Protein AF-A0A6I2MFQ9-F1 (afdb_monomer)

Organism: NCBI:txid324768

Mean predicted aligned error: 12.95 Å

Foldseek 3Di:
DVVVVVVVVVVVVVVCVVPPPPVPVDQPWDKDKDFQCDQAKFAAKWKDKPQDRDTDHDHIAGHGRMDIDTGRDPDPPPADWIWIWIAGPVRDIDIDTHGDD

Radius of gyration: 22.69 Å; Cα contacts (8 Å, |Δi|>4): 139; chains: 1; bounding box: 72×24×42 Å

pLDDT: mean 74.27, std 13.86, range [37.78, 92.94]

Nearest PDB structures (foldseek):
  8dgg-assembly1_A  TM=3.949E-01  e=1.644E+00  Mus musculus
  2l3b-assembly1_A  TM=3.732E-01  e=1.249E+00  Bacteroides thetaiotaomicron
  7tze-assembly1_A  TM=4.651E-01  e=4.666E+00  Mus musculus
  7tze-assembly1_C  TM=4.074E-01  e=5.207E+00  Mus musculus
  9cym-assembly1_L  TM=3.777E-01  e=4.666E+00  Mus musculus

Secondary structure (DSSP, 8-state):
-HHHHHHHHHHHHHHHHHHS-GGGS---PEEEEEE--SSS-B--EEEEETTEEEEEEEPPB-TT-EEEEEE--SS--SSPPEEEEEE-TT--EEEEEE---

Sequence (101 aa):
MKKGFLNLLIAFLFMLLFFLPVKHFFSSGMKISVLNSTGREIRGLEITYYYNEEKILIPALKPNEEHEIRIVPDEDFSESSMQLVYTDQTGKMTGNDIRLL

Solvent-accessible surface area (backbone atoms only — not comparable to full-atom values): 6297 Å² total; per-residue (Å²): 115,70,68,64,53,50,52,51,54,52,51,51,51,53,52,50,63,71,68,50,79,67,81,75,78,75,75,85,49,46,79,46,74,49,68,30,87,46,98,52,73,45,53,63,37,34,41,36,37,87,94,44,90,64,72,47,76,45,73,73,30,45,54,73,32,71,48,80,47,76,47,66,70,97,59,90,78,81,87,63,68,50,45,41,35,40,32,43,80,84,67,55,72,50,77,46,81,46,75,76,129

Structure (mmCIF, N/CA/C/O backbone):
data_AF-A0A6I2MFQ9-F1
#
_entry.id   AF-A0A6I2MFQ9-F1
#
loop_
_atom_site.group_PDB
_atom_site.id
_atom_site.type_symbol
_atom_site.label_atom_id
_atom_site.label_alt_id
_atom_site.label_comp_id
_atom_site.label_asym_id
_atom_site.label_entity_id
_atom_site.label_seq_id
_atom_site.pdbx_PDB_ins_code
_atom_site.Cartn_x
_atom_site.Cartn_y
_atom_site.Cartn_z
_atom_site.occupancy
_atom_site.B_iso_or_equiv
_atom_site.auth_seq_id
_atom_site.auth_comp_id
_atom_site.auth_asym_id
_atom_site.auth_atom_id
_atom_site.pdbx_PDB_model_num
ATOM 1 N N . MET A 1 1 ? 52.277 -5.682 -24.794 1.00 55.25 1 MET A N 1
ATOM 2 C CA . MET A 1 1 ? 51.084 -6.565 -24.798 1.00 55.25 1 MET A CA 1
ATOM 3 C C . MET A 1 1 ? 50.104 -6.309 -23.647 1.00 55.25 1 MET A C 1
ATOM 5 O O . MET A 1 1 ? 48.911 -6.343 -23.898 1.00 55.25 1 MET A O 1
ATOM 9 N N . LYS A 1 2 ? 50.548 -5.986 -22.419 1.00 66.00 2 LYS A N 1
ATOM 10 C CA . LYS A 1 2 ? 49.643 -5.825 -21.254 1.00 66.00 2 LYS A CA 1
ATOM 11 C C . LYS A 1 2 ? 48.647 -4.649 -21.340 1.00 66.00 2 LYS A C 1
ATOM 13 O O . LYS A 1 2 ? 47.514 -4.790 -20.904 1.00 66.00 2 LYS A O 1
ATOM 18 N N . LYS A 1 3 ? 49.039 -3.512 -21.935 1.00 72.62 3 LYS A N 1
ATOM 19 C CA . LYS A 1 3 ? 48.187 -2.303 -22.020 1.00 72.62 3 LYS A CA 1
ATOM 20 C C . LYS A 1 3 ? 47.016 -2.443 -23.005 1.00 72.62 3 LYS A C 1
ATOM 22 O O . LYS A 1 3 ? 45.923 -1.982 -22.714 1.00 72.62 3 LYS A O 1
ATOM 27 N N . GLY A 1 4 ? 47.227 -3.118 -24.138 1.00 78.88 4 GLY A N 1
ATOM 28 C CA . GLY A 1 4 ? 46.163 -3.362 -25.122 1.00 78.88 4 GLY A CA 1
ATOM 29 C C . GLY A 1 4 ? 45.092 -4.316 -24.592 1.00 78.88 4 GLY A C 1
ATOM 30 O O . GLY A 1 4 ? 43.906 -4.063 -24.761 1.00 78.88 4 GLY A O 1
ATOM 31 N N . PHE A 1 5 ? 45.513 -5.357 -23.869 1.00 87.00 5 PHE A N 1
ATOM 32 C CA . PHE A 1 5 ? 44.595 -6.280 -23.203 1.00 87.00 5 PHE A CA 1
ATOM 33 C C . PHE A 1 5 ? 43.784 -5.590 -22.097 1.00 87.00 5 PHE A C 1
ATOM 35 O O . PHE A 1 5 ? 42.580 -5.801 -22.000 1.00 87.00 5 PHE A O 1
ATOM 42 N N . LEU A 1 6 ? 44.418 -4.707 -21.314 1.00 87.94 6 LEU A N 1
ATOM 43 C CA . LEU A 1 6 ? 43.737 -3.926 -20.278 1.00 87.94 6 LEU A CA 1
ATOM 44 C C . LEU A 1 6 ? 42.642 -3.023 -20.865 1.00 87.94 6 LEU A C 1
ATOM 46 O O . LEU A 1 6 ? 41.527 -3.008 -20.355 1.00 87.94 6 LEU A O 1
ATOM 50 N N . ASN A 1 7 ? 42.930 -2.324 -21.965 1.00 89.44 7 ASN A N 1
ATOM 51 C CA . ASN A 1 7 ? 41.947 -1.465 -22.630 1.00 89.44 7 ASN A CA 1
ATOM 52 C C . ASN A 1 7 ? 40.762 -2.268 -23.187 1.00 89.44 7 ASN A C 1
ATOM 54 O O . ASN A 1 7 ? 39.627 -1.803 -23.139 1.00 89.44 7 ASN A O 1
ATOM 58 N N . LEU A 1 8 ? 41.018 -3.482 -23.677 1.00 91.25 8 LEU A N 1
ATOM 59 C CA . LEU A 1 8 ? 39.982 -4.374 -24.194 1.00 91.25 8 LEU A CA 1
ATOM 60 C C . LEU A 1 8 ? 39.084 -4.906 -23.067 1.00 91.25 8 LEU A C 1
ATOM 62 O O . LEU A 1 8 ? 37.868 -4.971 -23.221 1.00 91.25 8 LEU A O 1
ATOM 66 N N . LEU A 1 9 ? 39.669 -5.194 -21.903 1.00 91.31 9 LEU A N 1
ATOM 67 C CA . LEU A 1 9 ? 38.941 -5.618 -20.707 1.00 91.31 9 LEU A CA 1
ATOM 68 C C . LEU A 1 9 ? 38.084 -4.481 -20.125 1.00 91.31 9 LEU A C 1
ATOM 70 O O . LEU A 1 9 ? 36.946 -4.710 -19.725 1.00 91.31 9 LEU A O 1
ATOM 74 N N . ILE A 1 10 ? 38.589 -3.244 -20.159 1.00 90.81 10 ILE A N 1
ATOM 75 C CA . ILE A 1 10 ? 37.830 -2.043 -19.777 1.00 90.81 10 ILE A CA 1
ATOM 76 C C . ILE A 1 10 ? 36.660 -1.805 -20.744 1.00 90.81 10 ILE A C 1
ATOM 78 O O . ILE A 1 10 ? 35.541 -1.562 -20.299 1.00 90.81 10 ILE A O 1
ATOM 82 N N . ALA A 1 11 ? 36.885 -1.914 -22.057 1.00 90.19 11 ALA A N 1
ATOM 83 C CA . ALA A 1 11 ? 35.825 -1.758 -23.054 1.00 90.19 11 ALA A CA 1
ATOM 84 C C . ALA A 1 11 ? 34.723 -2.819 -22.892 1.00 90.19 11 ALA A C 1
ATOM 86 O O . ALA A 1 11 ? 33.539 -2.494 -22.965 1.00 90.19 11 ALA A O 1
ATOM 87 N N . PHE A 1 12 ? 35.104 -4.066 -22.604 1.00 90.44 12 PHE A N 1
ATOM 88 C CA . PHE A 1 12 ? 34.159 -5.146 -22.327 1.00 90.44 12 PHE A CA 1
ATOM 89 C C . PHE A 1 12 ? 33.333 -4.884 -21.060 1.00 90.44 12 PHE A C 1
ATOM 91 O O . PHE A 1 12 ? 32.125 -5.102 -21.064 1.00 90.44 12 PHE A O 1
ATOM 98 N N . LEU A 1 13 ? 33.951 -4.352 -20.001 1.00 89.69 13 LEU A N 1
ATOM 99 C CA . LEU A 1 13 ? 33.251 -3.975 -18.770 1.00 89.69 13 LEU A CA 1
ATOM 100 C C . LEU A 1 13 ? 32.210 -2.872 -19.013 1.00 89.69 13 LEU A C 1
ATOM 102 O O . LEU A 1 13 ? 31.083 -2.977 -18.533 1.00 89.69 13 LEU A O 1
ATOM 106 N N . PHE A 1 14 ? 32.561 -1.839 -19.787 1.00 87.56 14 PHE A N 1
ATOM 107 C CA . PHE A 1 14 ? 31.612 -0.789 -20.165 1.00 87.56 14 PHE A CA 1
ATOM 108 C C . PHE A 1 14 ? 30.472 -1.335 -21.021 1.00 87.56 14 PHE A C 1
ATOM 110 O O . PHE A 1 14 ? 29.318 -1.005 -20.771 1.00 87.56 14 PHE A O 1
ATOM 117 N N . MET A 1 15 ? 30.772 -2.214 -21.978 1.00 86.56 15 MET A N 1
ATOM 118 C CA . MET A 1 15 ? 29.750 -2.893 -22.770 1.00 86.56 15 MET A CA 1
ATOM 119 C C . MET A 1 15 ? 28.770 -3.640 -21.852 1.00 86.56 15 MET A C 1
ATOM 121 O O . MET A 1 15 ? 27.564 -3.442 -21.948 1.00 86.56 15 MET A O 1
ATOM 125 N N . LEU A 1 16 ? 29.278 -4.408 -20.886 1.00 82.94 16 LEU A N 1
ATOM 126 C CA . LEU A 1 16 ? 28.455 -5.135 -19.918 1.00 82.94 16 LEU A CA 1
ATOM 127 C C . LEU A 1 16 ? 27.570 -4.206 -19.073 1.00 82.94 16 LEU A C 1
ATOM 129 O O . LEU A 1 16 ? 26.403 -4.515 -18.861 1.00 82.94 16 LEU A O 1
ATOM 133 N N . LEU A 1 17 ? 28.090 -3.052 -18.646 1.00 77.88 17 LEU A N 1
ATOM 134 C CA . LEU A 1 17 ? 27.324 -2.032 -17.917 1.00 77.88 17 LEU A CA 1
ATOM 135 C C . LEU A 1 17 ? 26.182 -1.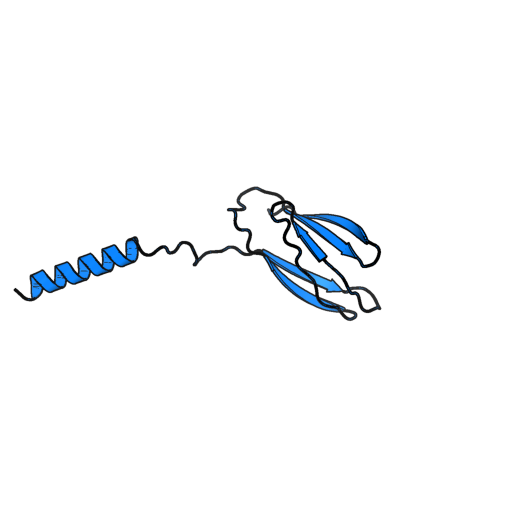427 -18.747 1.00 77.88 17 LEU A C 1
ATOM 137 O O . LEU A 1 17 ? 25.127 -1.146 -18.187 1.00 77.88 17 LEU A O 1
ATOM 141 N N . PHE A 1 18 ? 26.360 -1.261 -20.061 1.00 72.00 18 PHE A N 1
ATOM 142 C CA . PHE A 1 18 ? 25.311 -0.763 -20.962 1.00 72.00 18 PHE A CA 1
ATOM 143 C C . PHE A 1 18 ? 24.249 -1.818 -21.309 1.00 72.00 18 PHE A C 1
ATOM 145 O O . PHE A 1 18 ? 23.107 -1.457 -21.582 1.00 72.00 18 PHE A O 1
ATOM 152 N N . PHE A 1 19 ? 24.605 -3.108 -21.300 1.00 69.25 19 PHE A N 1
ATOM 153 C CA . PHE A 1 19 ? 23.668 -4.211 -21.565 1.00 69.25 19 PHE A CA 1
ATOM 154 C C . PHE A 1 19 ? 23.022 -4.796 -20.305 1.00 69.25 19 PHE A C 1
ATOM 156 O O . PHE A 1 19 ? 22.073 -5.572 -20.420 1.00 69.25 19 PHE A O 1
ATOM 163 N N . LEU A 1 20 ? 23.500 -4.437 -19.109 1.00 69.69 20 LEU A N 1
ATOM 164 C CA . LEU A 1 20 ? 22.833 -4.794 -17.864 1.00 69.69 20 LEU A CA 1
ATOM 165 C C . LEU A 1 20 ? 21.461 -4.100 -17.830 1.00 69.69 20 LEU A C 1
ATOM 167 O O . LEU A 1 20 ? 21.394 -2.870 -17.872 1.00 69.69 20 LEU A O 1
ATOM 171 N N . PRO A 1 21 ? 20.349 -4.855 -17.770 1.00 58.72 21 PRO A N 1
ATOM 172 C CA . PRO A 1 21 ? 19.023 -4.270 -17.741 1.00 58.72 21 PRO A CA 1
ATOM 173 C C . PRO A 1 21 ? 18.837 -3.549 -16.404 1.00 58.72 21 PRO A C 1
ATOM 175 O O . PRO A 1 21 ? 18.469 -4.145 -15.398 1.00 58.72 21 PRO A O 1
ATOM 178 N N . VAL A 1 22 ? 19.029 -2.230 -16.399 1.00 61.09 22 VAL A N 1
ATOM 179 C CA . VAL A 1 22 ? 18.694 -1.351 -15.260 1.00 61.09 22 VAL A CA 1
ATOM 180 C C . VAL A 1 22 ? 17.168 -1.208 -15.089 1.00 61.09 22 VAL A C 1
ATOM 182 O O . VAL A 1 22 ? 16.697 -0.453 -14.243 1.00 61.09 22 VAL A O 1
ATOM 185 N N . LYS A 1 23 ? 16.378 -1.962 -15.872 1.00 52.19 23 LYS A N 1
ATOM 186 C CA . LYS A 1 23 ? 14.913 -1.894 -15.970 1.00 52.19 23 LYS A CA 1
ATOM 187 C C . LYS A 1 23 ? 14.169 -2.059 -14.638 1.00 52.19 23 LYS A C 1
ATOM 189 O O . LYS A 1 23 ? 13.010 -1.683 -14.572 1.00 52.19 23 LYS A O 1
ATOM 194 N N . HIS A 1 24 ? 14.808 -2.566 -13.583 1.00 51.19 24 HIS A N 1
ATOM 195 C CA . HIS A 1 24 ? 14.157 -2.778 -12.285 1.00 51.19 24 HIS A CA 1
ATOM 196 C C . HIS A 1 24 ? 14.551 -1.792 -11.174 1.00 51.19 24 HIS A C 1
ATOM 198 O O . HIS A 1 24 ? 14.049 -1.928 -10.063 1.00 51.19 24 HIS A O 1
ATOM 204 N N . PHE A 1 25 ? 15.412 -0.796 -11.424 1.00 50.59 25 PHE A N 1
ATOM 205 C CA . PHE A 1 25 ? 15.820 0.133 -10.353 1.00 50.59 25 PHE A CA 1
ATOM 206 C C . PHE A 1 25 ? 14.870 1.319 -10.137 1.00 50.59 25 PHE A C 1
ATOM 208 O O . PHE A 1 25 ? 14.939 1.958 -9.090 1.00 50.59 25 PHE A O 1
ATOM 215 N N . PHE A 1 26 ? 13.959 1.590 -11.074 1.00 49.62 26 PHE A N 1
ATOM 216 C CA . PHE A 1 26 ? 13.034 2.724 -11.002 1.00 49.62 26 PHE A CA 1
ATOM 217 C C . PHE A 1 26 ? 11.578 2.274 -11.146 1.00 49.62 26 PHE A C 1
ATOM 219 O O . PHE A 1 26 ? 10.886 2.705 -12.058 1.00 49.62 26 PHE A O 1
ATOM 226 N N . SER A 1 27 ? 11.090 1.402 -10.261 1.00 54.53 27 SER A N 1
ATOM 227 C CA . SER A 1 27 ? 9.641 1.237 -10.123 1.00 54.53 27 SER A CA 1
ATOM 228 C C . SER A 1 27 ? 9.076 2.379 -9.271 1.00 54.53 27 SER A C 1
ATOM 230 O O . SER A 1 27 ? 9.270 2.441 -8.050 1.00 54.53 27 SER A O 1
ATOM 232 N N . SER A 1 28 ? 8.378 3.319 -9.912 1.00 62.94 28 SER A N 1
ATOM 233 C CA . SER A 1 28 ? 7.575 4.343 -9.237 1.00 62.94 28 SER A CA 1
ATOM 234 C C . SER A 1 28 ? 6.336 3.689 -8.626 1.00 62.94 28 SER A C 1
ATOM 236 O O . SER A 1 28 ? 5.242 3.727 -9.178 1.00 62.94 28 SER A O 1
ATOM 238 N N . GLY A 1 29 ? 6.522 3.014 -7.494 1.00 68.94 29 GLY A N 1
ATOM 239 C CA . GLY A 1 29 ? 5.404 2.465 -6.737 1.00 68.94 29 GLY A CA 1
ATOM 240 C C . GLY A 1 29 ? 4.586 3.575 -6.075 1.00 68.94 29 GLY A C 1
ATOM 241 O O . GLY A 1 29 ? 5.153 4.502 -5.497 1.00 68.94 29 GLY A O 1
ATOM 242 N N . MET A 1 30 ? 3.266 3.450 -6.112 1.00 75.19 30 MET A N 1
ATOM 243 C CA . MET A 1 30 ? 2.342 4.285 -5.358 1.00 75.19 30 MET A CA 1
ATOM 244 C C . MET A 1 30 ? 2.255 3.802 -3.916 1.00 75.19 30 MET A C 1
ATOM 246 O O . MET A 1 30 ? 2.140 2.608 -3.641 1.00 75.19 30 MET A O 1
ATOM 250 N N . LYS A 1 31 ? 2.301 4.752 -2.987 1.00 82.94 31 LYS A N 1
ATOM 251 C CA . LYS A 1 31 ? 2.092 4.515 -1.563 1.00 82.94 31 LYS A CA 1
ATOM 252 C C . LYS A 1 31 ? 0.648 4.867 -1.228 1.00 82.94 31 LYS A C 1
ATOM 254 O O . LYS A 1 31 ? 0.242 6.012 -1.401 1.00 82.94 31 LYS A O 1
ATOM 259 N N . ILE A 1 32 ? -0.107 3.885 -0.758 1.00 82.50 32 ILE A N 1
ATOM 260 C CA . ILE A 1 32 ? -1.489 4.040 -0.306 1.00 82.50 32 ILE A CA 1
ATOM 261 C C . ILE A 1 32 ? -1.506 3.764 1.187 1.00 82.50 32 ILE A C 1
ATOM 263 O O . ILE A 1 32 ? -0.966 2.750 1.630 1.00 82.50 32 ILE A O 1
ATOM 267 N N . SER A 1 33 ? -2.129 4.646 1.963 1.00 87.19 33 SER A N 1
ATOM 268 C CA . SER A 1 33 ? -2.365 4.398 3.378 1.00 87.19 33 SER A CA 1
ATOM 269 C C . SER A 1 33 ? -3.851 4.306 3.690 1.00 87.19 33 SER A C 1
ATOM 271 O O . SER A 1 33 ? -4.687 5.001 3.110 1.00 87.19 33 SER A O 1
ATOM 273 N N . VAL A 1 34 ? -4.178 3.382 4.587 1.00 86.50 34 VAL A N 1
ATOM 274 C CA . VAL A 1 34 ? -5.536 3.104 5.040 1.00 86.50 34 VAL A CA 1
ATOM 275 C C . VAL A 1 34 ? -5.577 3.310 6.540 1.00 86.50 34 VAL A C 1
ATOM 277 O O . VAL A 1 34 ? -4.981 2.549 7.298 1.00 86.50 34 VAL A O 1
ATOM 280 N N . LEU A 1 35 ? -6.290 4.353 6.955 1.00 88.81 35 LEU A N 1
ATOM 281 C CA . LEU A 1 35 ? -6.503 4.703 8.352 1.00 88.81 35 LEU A CA 1
ATOM 282 C C . LEU A 1 35 ? -7.889 4.241 8.799 1.00 88.81 35 LEU A C 1
ATOM 284 O O . LEU A 1 35 ? -8.906 4.635 8.223 1.00 88.81 35 LEU A O 1
ATOM 288 N N . ASN A 1 36 ? -7.951 3.468 9.880 1.00 88.25 36 ASN A N 1
ATOM 289 C CA . ASN A 1 36 ? -9.219 3.171 10.530 1.00 88.25 36 ASN A CA 1
ATOM 290 C C . ASN A 1 36 ? -9.658 4.338 11.427 1.00 88.25 36 ASN A C 1
ATOM 292 O O . ASN A 1 36 ? -9.376 4.360 12.621 1.00 88.25 36 ASN A O 1
ATOM 296 N N . SER A 1 37 ? -10.414 5.286 10.878 1.00 88.00 37 SER A N 1
ATOM 297 C CA . SER A 1 37 ? -11.004 6.389 11.657 1.00 88.00 37 SER A CA 1
ATOM 298 C C . SER A 1 37 ? -12.287 6.007 12.413 1.00 88.00 37 SER A C 1
ATOM 300 O O . SER A 1 37 ? -13.002 6.880 12.903 1.00 88.00 37 SER A O 1
ATOM 302 N N . THR A 1 38 ? -12.632 4.719 12.489 1.00 86.19 38 THR A N 1
ATOM 303 C CA . THR A 1 38 ? -13.819 4.255 13.217 1.00 86.19 38 THR A CA 1
ATOM 304 C C . THR A 1 38 ? -13.479 3.915 14.670 1.00 86.19 38 THR A C 1
ATOM 306 O O . THR A 1 38 ? -12.346 3.588 15.009 1.00 86.19 38 THR A O 1
ATOM 309 N N . GLY A 1 39 ? -14.483 3.937 15.553 1.00 90.06 39 GLY A N 1
ATOM 310 C CA . GLY A 1 39 ? -14.324 3.544 16.960 1.00 90.06 39 GLY A CA 1
ATOM 311 C C . GLY A 1 39 ? -14.242 2.031 17.203 1.00 90.06 39 GLY A C 1
ATOM 312 O O . GLY A 1 39 ? -14.304 1.603 18.353 1.00 90.06 39 GLY A O 1
ATOM 313 N N . ARG A 1 40 ? -14.155 1.207 16.150 1.00 89.62 40 ARG A N 1
ATOM 314 C CA . ARG A 1 40 ? -14.141 -0.261 16.239 1.00 89.62 40 ARG A CA 1
ATOM 315 C C . ARG A 1 40 ? -13.082 -0.869 15.330 1.00 89.62 40 ARG A C 1
ATOM 317 O O . ARG A 1 40 ? -12.620 -0.231 14.393 1.00 89.62 40 ARG A O 1
ATOM 324 N N . GLU A 1 41 ? -12.706 -2.111 15.605 1.00 88.06 41 GLU A N 1
ATOM 325 C CA . GLU A 1 41 ? -11.828 -2.872 14.715 1.00 88.06 41 GLU A CA 1
ATOM 326 C C . GLU A 1 41 ? -12.532 -3.137 13.375 1.00 88.06 41 GLU A C 1
ATOM 328 O O . GLU A 1 41 ? -13.706 -3.520 13.352 1.00 88.06 41 GLU A O 1
ATOM 333 N N . ILE A 1 42 ? -11.819 -2.933 12.267 1.00 85.19 42 ILE A N 1
ATOM 334 C CA . ILE A 1 42 ? -12.288 -3.247 10.914 1.00 85.19 42 ILE A CA 1
ATOM 335 C C . ILE A 1 42 ? -11.478 -4.411 10.350 1.00 85.19 42 ILE A C 1
ATOM 337 O O . ILE A 1 42 ? -10.283 -4.537 10.613 1.00 85.19 42 ILE A O 1
ATOM 341 N N . ARG A 1 43 ? -12.140 -5.299 9.608 1.00 87.25 43 ARG A N 1
ATOM 342 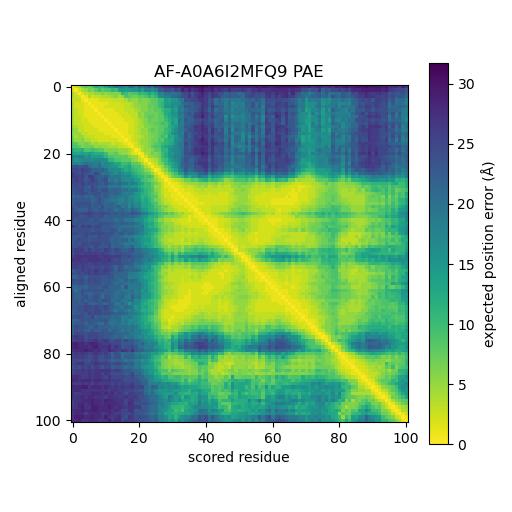C CA . ARG A 1 43 ? -11.564 -6.547 9.092 1.00 87.25 43 ARG A CA 1
ATOM 343 C C . ARG A 1 43 ? -12.074 -6.826 7.686 1.00 87.25 43 ARG A C 1
ATOM 345 O O . ARG A 1 43 ? -13.128 -6.321 7.315 1.00 87.25 43 ARG A O 1
ATOM 352 N N . GLY A 1 44 ? -11.362 -7.681 6.951 1.00 82.06 44 GLY A N 1
ATOM 353 C CA . GLY A 1 44 ? -11.794 -8.150 5.630 1.00 82.06 44 GLY A CA 1
ATOM 354 C C . GLY A 1 44 ? -11.854 -7.040 4.584 1.00 82.06 44 GLY A C 1
ATOM 355 O O . GLY A 1 44 ? -12.712 -7.086 3.713 1.00 82.06 44 GLY A O 1
ATOM 356 N N . LEU A 1 45 ? -10.992 -6.031 4.720 1.00 82.75 45 LEU A N 1
ATOM 357 C CA . LEU A 1 45 ? -10.829 -4.998 3.712 1.00 82.75 45 LEU A CA 1
ATOM 358 C C . LEU A 1 45 ? -9.981 -5.550 2.565 1.00 82.75 45 LEU A C 1
ATOM 360 O O . LEU A 1 45 ? -8.906 -6.108 2.787 1.00 82.75 45 LEU A O 1
ATOM 364 N N . GLU A 1 46 ? -10.463 -5.362 1.345 1.00 84.44 46 GLU A N 1
ATOM 365 C CA . GLU A 1 46 ? -9.752 -5.731 0.122 1.00 84.44 46 GLU A CA 1
ATOM 366 C C . GLU A 1 46 ? -9.595 -4.490 -0.745 1.00 84.44 46 GLU A C 1
ATOM 368 O O . GLU A 1 46 ? -10.566 -3.756 -0.923 1.00 84.44 46 GLU A O 1
ATOM 373 N N . ILE A 1 47 ? -8.398 -4.268 -1.284 1.00 79.38 47 ILE A N 1
ATOM 374 C CA . ILE A 1 47 ? -8.139 -3.262 -2.313 1.00 79.38 47 ILE A CA 1
ATOM 375 C C . ILE A 1 47 ? -7.972 -3.974 -3.649 1.00 79.38 47 ILE A C 1
ATOM 377 O O . ILE A 1 47 ? -7.223 -4.943 -3.760 1.00 79.38 47 ILE A O 1
ATOM 381 N N . THR A 1 48 ? -8.646 -3.452 -4.666 1.00 77.00 48 THR A N 1
ATOM 382 C CA . THR A 1 48 ? -8.455 -3.837 -6.070 1.00 77.00 48 THR A CA 1
ATOM 383 C C . THR A 1 48 ? -8.313 -2.582 -6.919 1.00 77.00 48 THR A C 1
ATOM 385 O O . THR A 1 48 ? -8.847 -1.525 -6.561 1.00 77.00 48 THR A O 1
ATOM 388 N N . TYR A 1 49 ? -7.587 -2.689 -8.031 1.00 73.69 49 TYR A N 1
ATOM 389 C CA . TYR A 1 49 ? -7.464 -1.610 -9.005 1.00 73.69 49 TYR A CA 1
ATOM 390 C C . TYR A 1 49 ? -7.696 -2.132 -10.422 1.00 73.69 49 TYR A C 1
ATOM 392 O O . TYR A 1 49 ? -7.324 -3.247 -10.749 1.00 73.69 49 TYR A O 1
ATOM 400 N N . TYR A 1 50 ? -8.328 -1.325 -11.274 1.00 65.81 50 TYR A N 1
ATOM 401 C CA . TYR A 1 50 ? -8.920 -1.783 -12.543 1.00 65.81 50 TYR A CA 1
ATOM 402 C C . TYR A 1 50 ? -7.966 -2.536 -13.495 1.00 65.81 50 TYR A C 1
ATOM 404 O O . TYR A 1 50 ? -8.404 -3.401 -14.245 1.00 65.81 50 TYR A O 1
ATOM 412 N N . TYR A 1 51 ? -6.670 -2.222 -13.458 1.00 63.56 51 TYR A N 1
ATOM 413 C CA . TYR A 1 51 ? -5.664 -2.814 -14.347 1.00 63.56 51 TYR A CA 1
ATOM 414 C C . TYR A 1 51 ? -5.000 -4.082 -13.791 1.00 63.56 51 TYR A C 1
ATOM 416 O O . TYR A 1 51 ? -4.282 -4.756 -14.521 1.00 63.56 51 TYR A O 1
ATOM 424 N N . ASN A 1 52 ? -5.235 -4.424 -12.522 1.00 64.19 52 ASN A N 1
ATOM 425 C CA . ASN A 1 52 ? -4.776 -5.673 -11.928 1.00 64.19 52 ASN A CA 1
ATOM 426 C C . ASN A 1 52 ? -5.899 -6.244 -11.061 1.00 64.19 52 ASN A C 1
ATOM 428 O O . ASN A 1 52 ? -6.250 -5.695 -10.016 1.00 64.19 52 ASN A O 1
ATOM 432 N N . GLU A 1 53 ? -6.451 -7.376 -11.486 1.00 65.44 53 GLU A N 1
ATOM 433 C CA . GLU A 1 53 ? -7.477 -8.095 -10.725 1.00 65.44 53 GLU A CA 1
ATOM 434 C C . GLU A 1 53 ? -6.935 -8.698 -9.413 1.00 65.44 53 GLU A C 1
ATOM 436 O O . GLU A 1 53 ? -7.689 -9.298 -8.642 1.00 65.44 53 GLU A O 1
ATOM 441 N N . GLU A 1 54 ? -5.637 -8.545 -9.130 1.00 73.94 54 GLU A N 1
ATOM 442 C CA . GLU A 1 54 ? -5.035 -8.953 -7.870 1.00 73.94 54 GLU A CA 1
ATOM 443 C 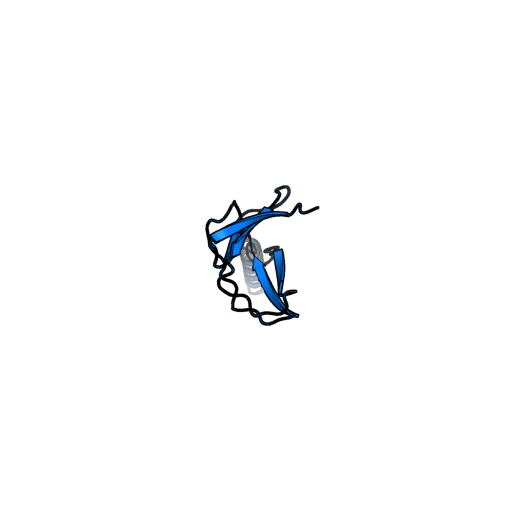C . GLU A 1 54 ? -5.656 -8.214 -6.680 1.00 73.94 54 GLU A C 1
ATOM 445 O O . GLU A 1 54 ? -5.682 -6.984 -6.574 1.00 73.94 54 GLU A O 1
ATOM 450 N N . LYS A 1 55 ? -6.158 -9.017 -5.744 1.00 79.62 55 LYS A N 1
ATOM 451 C CA . LYS A 1 55 ? -6.741 -8.546 -4.496 1.00 79.62 55 LYS A CA 1
ATOM 452 C C . LYS A 1 55 ? -5.650 -8.345 -3.461 1.00 79.62 55 LYS A C 1
ATOM 454 O O . LYS A 1 55 ? -5.033 -9.309 -3.009 1.00 79.62 55 LYS A O 1
ATOM 459 N N . ILE A 1 56 ? -5.483 -7.108 -3.012 1.00 83.81 56 ILE A N 1
ATOM 460 C CA . ILE A 1 56 ? -4.594 -6.792 -1.900 1.00 83.81 56 ILE A CA 1
ATOM 461 C C . ILE A 1 56 ? -5.408 -6.844 -0.608 1.00 83.81 56 ILE A C 1
ATOM 463 O O . ILE A 1 56 ? -6.283 -6.009 -0.367 1.00 83.81 56 ILE A O 1
ATOM 467 N N . LEU A 1 57 ? -5.125 -7.849 0.220 1.00 86.12 57 LEU A N 1
ATOM 468 C CA . LEU A 1 57 ? -5.779 -8.032 1.512 1.00 86.12 57 LEU A CA 1
ATOM 469 C C . LEU A 1 57 ? -5.191 -7.074 2.548 1.00 86.12 57 LEU A C 1
ATOM 471 O O . LEU A 1 57 ? -3.985 -7.080 2.796 1.00 86.12 57 LEU A O 1
ATOM 475 N N . ILE A 1 58 ? -6.055 -6.298 3.198 1.00 86.00 58 ILE A N 1
ATOM 476 C CA . ILE A 1 58 ? -5.673 -5.433 4.312 1.00 86.00 58 ILE A CA 1
ATOM 477 C C . ILE A 1 58 ? -5.883 -6.193 5.627 1.00 86.00 58 ILE A C 1
ATOM 479 O O . ILE A 1 58 ? -6.958 -6.772 5.842 1.00 86.00 58 ILE A O 1
ATOM 483 N N . PRO A 1 59 ? -4.881 -6.207 6.527 1.00 89.44 59 PRO A N 1
ATOM 484 C CA . PRO A 1 59 ? -5.020 -6.836 7.832 1.00 89.44 59 PRO A CA 1
ATOM 485 C C . PRO A 1 59 ? -6.109 -6.156 8.669 1.00 89.44 59 PRO A C 1
ATOM 487 O O . PRO A 1 59 ? -6.595 -5.070 8.365 1.00 89.44 59 PRO A O 1
ATOM 490 N N . ALA A 1 60 ? -6.503 -6.801 9.762 1.00 89.56 60 ALA A N 1
ATOM 491 C CA . ALA A 1 60 ? -7.405 -6.175 10.715 1.00 89.56 60 ALA A CA 1
ATOM 492 C C . ALA A 1 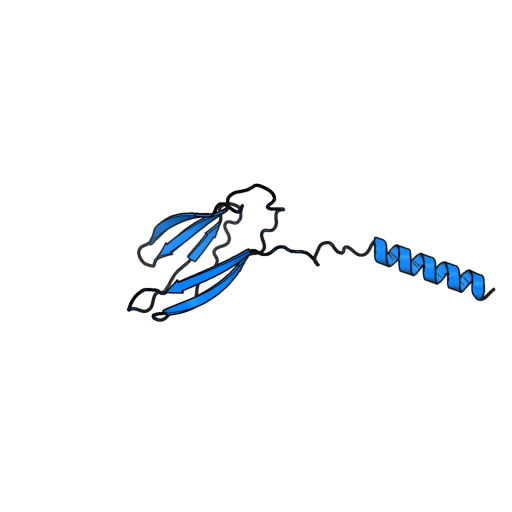60 ? -6.787 -4.882 11.277 1.00 89.56 60 ALA A C 1
ATOM 494 O O . ALA A 1 60 ? -5.648 -4.915 11.739 1.00 89.56 60 ALA A O 1
ATOM 495 N N . LEU A 1 61 ? -7.541 -3.779 11.263 1.00 89.62 61 LEU A N 1
ATOM 496 C CA . LEU A 1 61 ? -7.091 -2.482 11.776 1.00 89.62 61 LEU A CA 1
ATOM 497 C C . LEU A 1 61 ? -7.893 -2.106 13.017 1.00 89.62 61 LEU A C 1
ATOM 499 O O . LEU A 1 61 ? -9.125 -2.030 12.979 1.00 89.62 61 LEU A O 1
ATOM 503 N N . LYS A 1 62 ? -7.207 -1.825 14.120 1.00 92.94 62 LYS A N 1
ATOM 504 C CA . LYS A 1 62 ? -7.788 -1.264 15.345 1.00 92.94 62 LYS A CA 1
ATOM 505 C C . LYS A 1 62 ? -8.167 0.210 15.149 1.00 92.94 62 LYS A C 1
ATOM 507 O O . LYS A 1 62 ? -7.737 0.827 14.176 1.00 92.94 62 LYS A O 1
ATOM 512 N N . PRO A 1 63 ? -8.969 0.801 16.053 1.00 91.81 63 PRO A N 1
ATOM 513 C CA . PRO A 1 63 ? -9.271 2.228 16.003 1.00 91.81 63 PRO A CA 1
ATOM 514 C C . PRO A 1 63 ? -8.000 3.081 15.932 1.00 9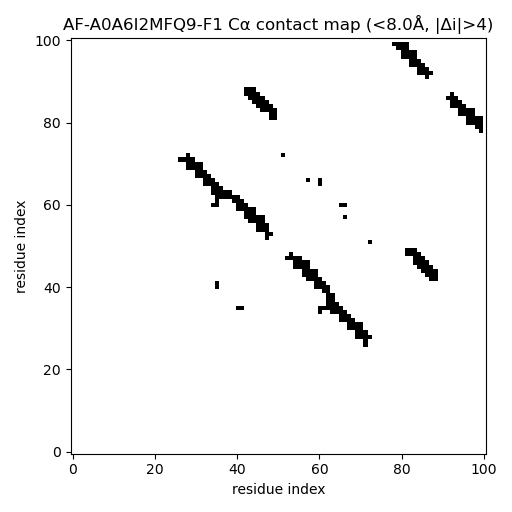1.81 63 PRO A C 1
ATOM 516 O O . PRO A 1 63 ? -7.100 2.918 16.756 1.00 91.81 63 PRO A O 1
ATOM 519 N N . ASN A 1 64 ? -7.962 4.002 14.971 1.00 92.69 64 ASN A N 1
ATOM 520 C CA . ASN A 1 64 ? -6.844 4.895 14.645 1.00 92.69 64 ASN A CA 1
ATOM 521 C C . ASN A 1 64 ? -5.557 4.199 14.173 1.00 92.69 64 ASN A C 1
ATOM 523 O O . ASN A 1 64 ? -4.505 4.833 14.129 1.00 92.69 64 ASN A O 1
ATOM 527 N N . GLU A 1 65 ? -5.620 2.915 13.823 1.00 91.31 65 GLU A N 1
ATOM 528 C CA . GLU A 1 65 ? -4.495 2.208 13.217 1.00 91.31 65 GLU A CA 1
ATOM 529 C C . GLU A 1 65 ? -4.403 2.540 11.725 1.00 91.31 65 GLU A C 1
ATOM 531 O O . GLU A 1 65 ? -5.416 2.576 11.018 1.00 91.31 65 GLU A O 1
ATOM 536 N N . GLU A 1 66 ? -3.180 2.791 11.261 1.00 91.75 66 GLU A N 1
ATOM 537 C CA . GLU A 1 66 ? -2.858 3.044 9.862 1.00 91.75 66 GLU A CA 1
ATOM 538 C C . GLU A 1 66 ? -2.070 1.862 9.300 1.00 91.75 66 GLU A C 1
ATOM 540 O O . GLU A 1 66 ? -1.136 1.361 9.928 1.00 91.75 66 GLU A O 1
ATOM 545 N N . HIS A 1 67 ? -2.438 1.435 8.098 1.00 87.88 67 HIS A N 1
ATOM 546 C CA . HIS A 1 67 ? -1.697 0.443 7.342 1.00 87.88 67 HIS A CA 1
ATOM 547 C C . HIS A 1 67 ? -1.301 0.995 5.984 1.00 87.88 67 HIS A C 1
ATOM 549 O O . HIS A 1 67 ? -2.105 1.603 5.281 1.00 87.88 67 HIS A O 1
ATOM 555 N N . GLU A 1 68 ? -0.047 0.765 5.623 1.00 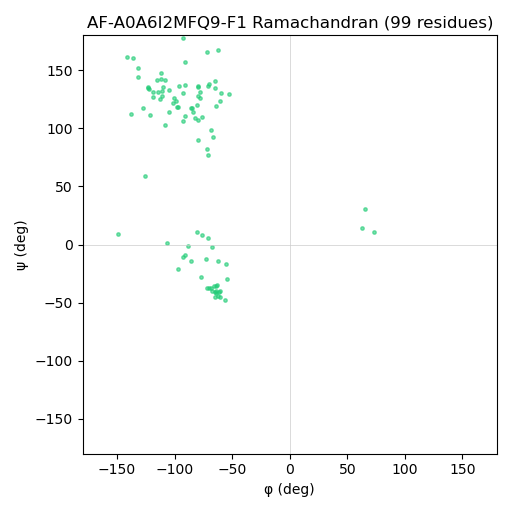88.38 68 GLU A N 1
ATOM 556 C CA . GLU A 1 68 ? 0.552 1.280 4.407 1.00 88.38 68 GLU A CA 1
ATOM 557 C C . GLU A 1 68 ? 0.832 0.145 3.430 1.00 88.38 68 GLU A C 1
ATOM 559 O O . GLU A 1 68 ? 1.439 -0.868 3.780 1.00 88.38 68 GLU A O 1
ATOM 564 N N . ILE A 1 69 ? 0.421 0.356 2.186 1.00 84.56 69 ILE A N 1
ATOM 565 C CA . ILE A 1 69 ? 0.606 -0.567 1.078 1.00 84.56 69 ILE A CA 1
ATOM 566 C C . ILE A 1 69 ? 1.362 0.162 -0.020 1.00 84.56 69 ILE A C 1
ATOM 568 O O . ILE A 1 69 ? 1.051 1.301 -0.378 1.00 84.56 69 ILE A O 1
ATOM 572 N N . ARG A 1 70 ? 2.350 -0.526 -0.587 1.00 81.50 70 ARG A N 1
ATOM 573 C CA . ARG A 1 70 ? 3.056 -0.068 -1.777 1.00 81.50 70 ARG A CA 1
ATOM 574 C C . ARG A 1 70 ? 2.584 -0.875 -2.977 1.00 81.50 70 ARG A C 1
ATOM 576 O O . ARG A 1 70 ? 2.844 -2.070 -3.043 1.00 81.50 70 ARG A O 1
ATOM 583 N N . ILE A 1 71 ? 1.914 -0.212 -3.914 1.00 76.69 71 ILE A N 1
ATOM 584 C CA . ILE A 1 71 ? 1.478 -0.805 -5.178 1.00 76.69 71 ILE A CA 1
ATOM 585 C C . ILE A 1 71 ? 2.475 -0.407 -6.252 1.00 76.69 71 ILE A C 1
ATOM 587 O O . ILE A 1 71 ? 2.723 0.777 -6.468 1.00 76.69 71 ILE A O 1
ATOM 591 N N . VAL A 1 72 ? 3.052 -1.392 -6.926 1.00 76.00 72 VAL A N 1
ATOM 592 C CA . VAL A 1 72 ? 3.877 -1.172 -8.111 1.00 76.00 72 VAL A CA 1
ATOM 593 C C . VAL A 1 72 ? 3.060 -1.661 -9.299 1.00 76.00 72 VAL A C 1
ATOM 595 O O . VAL A 1 72 ? 2.930 -2.871 -9.451 1.00 76.00 72 VAL A O 1
ATOM 598 N N . PRO A 1 73 ? 2.444 -0.767 -10.089 1.00 70.06 73 PRO A N 1
ATOM 599 C CA . PRO A 1 73 ? 1.785 -1.194 -11.311 1.00 70.06 73 PRO A CA 1
ATOM 600 C C . PRO A 1 73 ? 2.830 -1.744 -12.292 1.00 70.06 73 PRO A C 1
ATOM 602 O O . PRO A 1 73 ? 3.930 -1.202 -12.399 1.00 70.06 73 PRO A O 1
ATOM 605 N N . ASP A 1 74 ? 2.474 -2.816 -12.999 1.00 68.25 74 ASP A N 1
ATOM 606 C CA . ASP A 1 74 ? 3.335 -3.439 -14.015 1.00 68.25 74 ASP A CA 1
ATOM 607 C C . ASP A 1 74 ? 3.448 -2.593 -15.299 1.00 68.25 74 ASP A C 1
ATOM 609 O O . ASP A 1 74 ? 4.312 -2.842 -16.142 1.00 68.25 74 ASP A O 1
ATOM 613 N N . GLU A 1 75 ? 2.590 -1.580 -15.442 1.00 65.12 75 GLU A N 1
ATOM 614 C CA . GLU A 1 75 ? 2.503 -0.694 -16.602 1.00 65.12 75 GLU A CA 1
ATOM 615 C C . GLU A 1 75 ? 2.954 0.736 -16.258 1.00 65.12 75 GLU A C 1
ATOM 617 O O . GLU A 1 75 ? 2.736 1.220 -15.142 1.00 65.12 75 GLU A O 1
ATOM 622 N N . ASP A 1 76 ? 3.545 1.434 -17.237 1.00 60.94 76 ASP A N 1
ATOM 623 C CA . ASP A 1 76 ? 3.940 2.844 -17.119 1.00 60.94 76 ASP A CA 1
ATOM 624 C C . ASP A 1 76 ? 2.690 3.742 -16.989 1.00 60.94 76 ASP A C 1
ATOM 626 O O . ASP A 1 76 ? 2.093 4.181 -17.973 1.00 60.94 76 ASP A O 1
ATOM 630 N N . PHE A 1 77 ? 2.285 4.028 -15.750 1.00 61.66 77 PHE A N 1
ATOM 631 C CA . PHE A 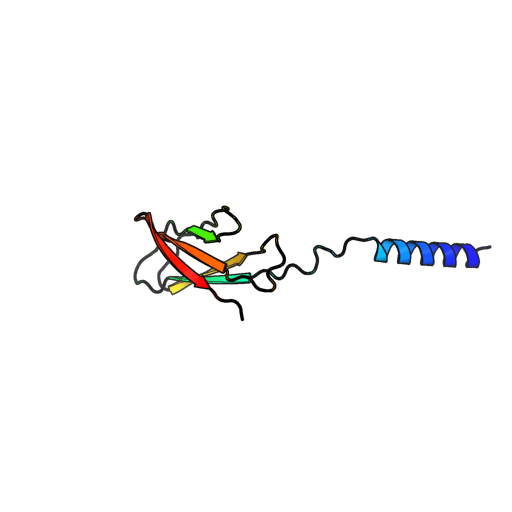1 77 ? 1.229 4.988 -15.414 1.00 61.66 77 PHE A CA 1
ATOM 632 C C . PHE A 1 77 ? 1.726 6.426 -15.659 1.00 61.66 77 PHE A C 1
ATOM 634 O O . PHE A 1 77 ? 2.182 7.095 -14.733 1.00 61.66 77 PHE A O 1
ATOM 641 N N . SER A 1 78 ? 1.670 6.911 -16.906 1.00 52.72 78 SER A N 1
ATOM 642 C CA . SER A 1 78 ? 2.015 8.311 -17.2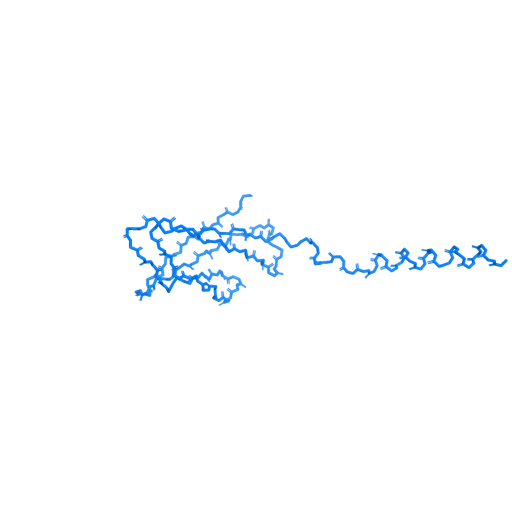17 1.00 52.72 78 SER A CA 1
ATOM 643 C C . SER A 1 78 ? 0.807 9.250 -17.316 1.00 52.72 78 SER A C 1
ATOM 645 O O . SER A 1 78 ? 0.996 10.450 -17.165 1.00 52.72 78 SER A O 1
ATOM 647 N N . GLU A 1 79 ? -0.417 8.746 -17.552 1.00 50.25 79 GLU A N 1
ATOM 648 C CA . GLU A 1 79 ? -1.629 9.584 -17.741 1.00 50.25 79 GLU A CA 1
ATOM 649 C C . GLU A 1 79 ? -2.960 8.941 -17.278 1.00 50.25 79 GLU A C 1
ATOM 651 O O . GLU A 1 79 ? -4.044 9.466 -17.541 1.00 50.25 79 GLU A O 1
ATOM 656 N N . SER A 1 80 ? -2.932 7.799 -16.591 1.00 54.16 80 SER A N 1
ATOM 657 C CA . SER A 1 80 ? -4.139 7.046 -16.227 1.00 54.16 80 SER A CA 1
ATOM 658 C C . SER A 1 80 ? -4.633 7.354 -14.807 1.00 54.16 80 SER A C 1
ATOM 660 O O . SER A 1 80 ? -3.876 7.394 -13.839 1.00 54.16 80 SER A O 1
ATOM 662 N N . SER A 1 81 ? -5.949 7.530 -14.657 1.00 57.00 81 SER A N 1
ATOM 663 C CA . SER A 1 81 ? -6.611 7.504 -13.349 1.00 57.00 81 SER A CA 1
ATOM 664 C C . SER A 1 81 ? -6.621 6.082 -12.795 1.00 57.00 81 SER A C 1
ATOM 666 O O . SER A 1 81 ? -6.964 5.144 -13.517 1.00 57.00 81 SER A O 1
ATOM 668 N N . MET A 1 82 ? -6.314 5.921 -11.509 1.00 64.81 82 MET A N 1
ATOM 669 C CA . MET A 1 82 ? -6.467 4.643 -10.822 1.00 64.81 82 MET A CA 1
ATOM 670 C C . MET A 1 82 ? -7.793 4.641 -10.068 1.00 64.81 82 MET A C 1
ATOM 672 O O . MET A 1 82 ? -8.011 5.442 -9.158 1.00 64.81 82 MET A O 1
ATOM 676 N N . GLN A 1 83 ? -8.684 3.726 -10.440 1.00 68.56 83 GLN A N 1
ATOM 677 C CA . GLN A 1 83 ? -9.883 3.474 -9.657 1.00 68.56 83 GLN A CA 1
ATOM 678 C C . GLN A 1 83 ? -9.543 2.477 -8.558 1.00 68.56 83 GLN A C 1
ATOM 680 O O . GLN A 1 83 ? -9.154 1.344 -8.847 1.00 68.56 83 GLN A O 1
ATOM 685 N N . LEU A 1 84 ? -9.676 2.919 -7.310 1.00 69.06 84 LEU A N 1
ATOM 686 C CA . LEU A 1 84 ? -9.455 2.087 -6.143 1.00 69.06 84 LEU A CA 1
ATOM 687 C C . LEU A 1 84 ? -10.811 1.654 -5.592 1.00 69.06 84 LEU A C 1
ATOM 689 O O . LEU A 1 84 ? -11.643 2.497 -5.241 1.00 69.06 84 LEU A O 1
ATOM 693 N N . VAL A 1 85 ? -11.039 0.348 -5.504 1.00 73.25 85 VAL A N 1
ATOM 694 C CA . VAL A 1 85 ? -12.268 -0.197 -4.921 1.00 73.25 85 VAL A CA 1
ATOM 695 C C . VAL A 1 85 ? -11.924 -0.865 -3.607 1.00 73.25 85 VAL A C 1
ATOM 697 O O . VAL A 1 85 ? -11.043 -1.726 -3.568 1.00 73.25 85 VAL A O 1
ATOM 700 N N . TYR A 1 86 ? -12.640 -0.482 -2.547 1.00 71.12 86 TYR A N 1
ATOM 701 C CA . TYR A 1 86 ? -12.614 -1.220 -1.293 1.00 71.12 86 TYR A CA 1
ATOM 702 C C . TYR A 1 86 ? -13.927 -1.960 -1.061 1.00 71.12 86 TYR A C 1
ATOM 704 O O . TYR A 1 86 ? -15.015 -1.454 -1.360 1.00 71.12 86 TYR A O 1
ATOM 712 N N . THR A 1 87 ? -13.804 -3.169 -0.521 1.00 72.12 87 THR A N 1
ATOM 713 C CA . THR A 1 87 ? -14.937 -4.002 -0.108 1.00 72.12 87 THR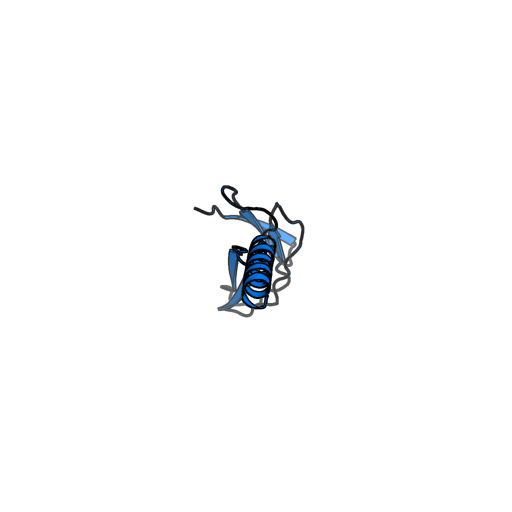 A CA 1
ATOM 714 C C . THR A 1 87 ? -14.840 -4.251 1.388 1.00 72.12 87 THR A C 1
ATOM 716 O O . THR A 1 87 ? -13.771 -4.594 1.887 1.00 72.12 87 THR A O 1
ATOM 719 N N . ASP A 1 88 ? -15.940 -4.036 2.107 1.00 70.25 88 ASP A N 1
ATOM 720 C CA . ASP A 1 88 ? -16.052 -4.374 3.525 1.00 70.25 88 ASP A CA 1
ATOM 721 C C . ASP A 1 88 ? -16.648 -5.781 3.733 1.00 70.25 88 ASP A C 1
ATOM 723 O O . ASP A 1 88 ? -17.068 -6.456 2.793 1.00 70.25 88 ASP A O 1
ATOM 727 N N . GLN A 1 89 ? -16.751 -6.226 4.989 1.00 68.50 89 GLN A N 1
ATOM 728 C CA . GLN A 1 89 ? -17.325 -7.540 5.324 1.00 68.50 89 GLN A CA 1
ATOM 729 C C . GLN A 1 89 ? -18.796 -7.712 4.919 1.00 68.50 89 GLN A C 1
ATOM 731 O O . GLN A 1 89 ? -19.306 -8.830 4.938 1.00 68.50 89 GLN A O 1
ATOM 736 N N . THR A 1 90 ? -19.497 -6.625 4.592 1.00 70.50 90 THR A N 1
ATOM 737 C CA . THR A 1 90 ? -20.887 -6.668 4.125 1.00 70.50 90 THR A CA 1
ATOM 738 C C . THR A 1 90 ? -20.980 -6.838 2.608 1.00 70.50 90 THR A C 1
ATOM 740 O O . THR A 1 90 ? -22.081 -6.927 2.069 1.00 70.50 90 THR A O 1
ATOM 743 N N . GLY A 1 91 ? -19.835 -6.906 1.916 1.00 63.44 91 GLY A N 1
ATOM 744 C CA . GLY A 1 91 ? -19.757 -6.966 0.460 1.00 63.44 91 GLY A CA 1
ATOM 745 C C . GLY A 1 91 ? -20.075 -5.628 -0.204 1.00 63.44 91 GLY A C 1
ATOM 746 O O . GLY A 1 91 ? -20.254 -5.574 -1.422 1.00 63.44 91 GLY A O 1
ATOM 747 N N . LYS A 1 92 ? -20.170 -4.538 0.571 1.00 71.06 92 LYS A N 1
ATOM 748 C CA . LYS A 1 92 ? -20.474 -3.221 0.027 1.00 71.06 92 LYS A CA 1
ATOM 749 C C . LYS A 1 92 ? -19.226 -2.666 -0.647 1.00 71.06 92 LYS A C 1
ATOM 751 O O . LYS A 1 92 ? -18.257 -2.296 0.011 1.00 71.06 92 LYS A O 1
ATOM 756 N N . MET A 1 93 ? -19.281 -2.591 -1.971 1.00 61.75 93 MET A N 1
ATOM 757 C CA . MET A 1 93 ? -18.241 -1.976 -2.786 1.00 61.75 93 MET A CA 1
ATOM 758 C C . MET A 1 93 ? -18.405 -0.460 -2.764 1.00 61.75 93 MET A C 1
ATOM 760 O O . MET A 1 93 ? -19.485 0.061 -3.050 1.00 61.75 93 MET A O 1
ATOM 764 N N . THR A 1 94 ? -17.333 0.252 -2.437 1.00 66.56 94 THR A N 1
ATOM 765 C CA . THR A 1 94 ? -17.275 1.707 -2.590 1.00 66.56 94 THR A CA 1
ATOM 766 C C . THR A 1 94 ? -16.021 2.052 -3.384 1.00 66.56 94 THR A C 1
ATOM 768 O O . THR A 1 94 ? -14.905 1.739 -2.970 1.00 66.56 94 THR A O 1
ATOM 771 N N . GLY A 1 95 ? -16.219 2.650 -4.558 1.00 59.75 95 GLY A N 1
ATOM 772 C CA . GLY A 1 95 ? -15.137 3.095 -5.431 1.00 59.75 95 GLY A CA 1
ATOM 773 C C . GLY A 1 95 ? -14.744 4.534 -5.125 1.00 59.75 95 GLY A C 1
ATOM 774 O O . GLY A 1 95 ? -15.614 5.383 -4.930 1.00 59.75 95 GLY A O 1
ATOM 775 N N . ASN A 1 96 ? -13.443 4.802 -5.102 1.00 59.84 96 ASN A N 1
ATOM 776 C CA . ASN A 1 96 ? -12.896 6.150 -5.148 1.00 59.84 96 ASN A CA 1
ATOM 777 C C . ASN A 1 96 ? -12.027 6.287 -6.401 1.00 59.84 96 ASN A C 1
ATOM 779 O O . ASN A 1 96 ? -11.108 5.495 -6.622 1.00 59.84 96 ASN A O 1
ATOM 783 N N . ASP A 1 97 ? -12.304 7.316 -7.199 1.00 54.91 97 ASP A N 1
ATOM 784 C CA . ASP A 1 97 ? -11.473 7.669 -8.346 1.00 54.91 97 ASP A CA 1
ATOM 785 C C . ASP A 1 97 ? -10.286 8.499 -7.853 1.00 54.91 97 ASP A C 1
ATOM 787 O O . ASP A 1 97 ? -10.439 9.659 -7.460 1.00 54.91 97 ASP A O 1
ATOM 791 N N . ILE A 1 98 ? -9.091 7.909 -7.868 1.00 55.75 98 ILE A N 1
ATOM 792 C CA . ILE A 1 98 ? -7.858 8.621 -7.539 1.00 55.75 98 ILE A CA 1
ATOM 793 C C . ILE A 1 98 ? -7.279 9.156 -8.850 1.00 55.75 98 ILE A C 1
ATOM 795 O O . ILE A 1 98 ? -6.760 8.415 -9.688 1.00 55.75 98 ILE A O 1
ATOM 799 N N . ARG A 1 99 ? -7.398 10.474 -9.043 1.00 46.72 99 ARG A N 1
ATOM 800 C CA . ARG A 1 99 ? -6.721 11.193 -10.127 1.00 46.72 99 ARG A CA 1
ATOM 801 C C . ARG A 1 99 ? -5.302 11.524 -9.678 1.00 46.72 99 ARG A C 1
ATOM 803 O O . ARG A 1 99 ? -5.124 12.300 -8.742 1.00 46.72 99 ARG A O 1
ATOM 810 N N . LEU A 1 100 ? -4.317 10.922 -10.333 1.00 41.44 100 LEU A N 1
ATOM 811 C CA . LEU A 1 100 ? -2.909 11.272 -10.168 1.00 41.44 100 LEU A CA 1
ATOM 812 C C . LEU A 1 100 ? -2.658 12.520 -11.031 1.00 41.44 100 LEU A C 1
ATOM 814 O O . LEU A 1 100 ? -2.968 12.500 -12.221 1.00 41.44 100 LEU A O 1
ATOM 818 N N . LEU A 1 101 ? -2.232 13.620 -10.400 1.00 37.78 101 LEU A N 1
ATOM 819 C CA . LEU A 1 101 ? -1.868 14.888 -11.051 1.00 37.78 101 LEU A CA 1
ATOM 820 C C . LEU A 1 101 ? -0.391 14.895 -11.443 1.00 37.78 101 LEU A C 1
ATOM 822 O O . LEU A 1 101 ? 0.411 14.354 -10.647 1.00 37.78 101 LEU A O 1
#